Protein AF-A0A4Q3FSH8-F1 (afdb_monomer)

Secondary structure (DSSP, 8-state):
-HHHHHHHHHHHHHHHHHHTTTTT-HHHHHHHH-SS--EEE-TTSTT-BEEEE-HHHHHHH---HHHHTTSBGGGG--

Foldseek 3Di:
DVLVVLLVVLQVVLVCVVVVQPDDRVVNVCQQPDLDWDWAWDPVGPQGATSDTHPNNCVVQVDDRSRRGSDHPCVSVD

Nearest PDB structures (foldseek):
  6pps-assembly1_B  TM=9.540E-01  e=2.955E-05  Brucella abortus 2308
  6ph2-assembly2_D  TM=9.649E-01  e=4.098E-05  Brucella melitensis bv. 1 str. 16M
  6hmj-assembly1_A  TM=9.700E-01  e=1.703E-03  Nakamurella multipartita DSM 44233
  6hmj-assembly1_B  TM=9.535E-01  e=2.072E-03  Nakamurella multipartita DSM 44233
  5hzi-assembly2_B  TM=7.726E-01  e=6.817E-04  Homo sapiens

Mean predicted aligned error: 5.76 Å

pLDDT: mean 84.88, std 13.38, range [51.38, 96.88]

Structure (mmCIF, N/CA/C/O backbone):
data_AF-A0A4Q3FSH8-F1
#
_entry.id   AF-A0A4Q3FSH8-F1
#
loop_
_atom_site.group_PDB
_atom_site.id
_atom_site.type_symbol
_atom_site.label_atom_id
_atom_site.label_alt_id
_atom_site.label_comp_id
_atom_site.label_asym_id
_atom_site.label_entity_id
_atom_site.label_seq_id
_atom_site.pdbx_PDB_ins_code
_atom_site.Cartn_x
_atom_site.Cartn_y
_atom_site.Cartn_z
_atom_site.occupancy
_atom_site.B_iso_or_equiv
_atom_site.auth_seq_id
_atom_site.auth_comp_id
_atom_site.auth_asym_id
_atom_site.auth_atom_id
_atom_site.pdbx_PDB_model_num
ATOM 1 N N . MET A 1 1 ? 1.447 -3.621 21.860 1.00 51.38 1 MET A N 1
ATOM 2 C CA . MET A 1 1 ? 2.650 -4.328 21.359 1.00 51.38 1 MET A CA 1
ATOM 3 C C . MET A 1 1 ? 2.364 -5.165 20.112 1.00 51.38 1 MET A C 1
ATOM 5 O O . MET A 1 1 ? 3.204 -5.151 19.234 1.00 51.38 1 MET A O 1
ATOM 9 N N . ALA A 1 2 ? 1.203 -5.828 19.979 1.00 57.88 2 ALA A N 1
ATOM 10 C CA . ALA A 1 2 ? 0.877 -6.641 18.794 1.00 57.88 2 ALA A CA 1
ATOM 11 C C . ALA A 1 2 ? 0.615 -5.845 17.493 1.00 57.88 2 ALA A C 1
ATOM 13 O O . ALA A 1 2 ? 0.836 -6.367 16.411 1.00 57.88 2 ALA A O 1
ATOM 14 N N . GLU A 1 3 ? 0.161 -4.593 17.595 1.00 55.47 3 GLU A N 1
ATOM 15 C CA . GLU A 1 3 ? -0.265 -3.776 16.444 1.00 55.47 3 GLU A CA 1
ATOM 16 C C . GLU A 1 3 ? 0.909 -3.290 15.572 1.00 55.47 3 GLU A C 1
ATOM 18 O O . GLU A 1 3 ? 0.795 -3.247 14.347 1.00 55.47 3 GLU A O 1
ATOM 23 N N . ASN A 1 4 ? 2.064 -3.009 16.190 1.00 60.84 4 ASN A N 1
ATOM 24 C CA . ASN A 1 4 ? 3.283 -2.615 15.476 1.00 60.84 4 ASN A CA 1
ATOM 25 C C . ASN A 1 4 ? 3.843 -3.756 14.615 1.00 60.84 4 ASN A C 1
ATOM 27 O O . ASN A 1 4 ? 4.249 -3.511 13.487 1.00 60.84 4 ASN A O 1
ATOM 31 N N . THR A 1 5 ? 3.805 -4.997 15.110 1.00 70.31 5 THR A N 1
ATOM 32 C CA . THR A 1 5 ? 4.341 -6.167 14.394 1.00 70.31 5 THR A CA 1
ATOM 33 C C . THR A 1 5 ? 3.614 -6.408 13.071 1.00 70.31 5 THR A C 1
ATOM 35 O O . THR A 1 5 ? 4.253 -6.607 12.045 1.00 70.31 5 THR A O 1
ATOM 38 N N . SER A 1 6 ? 2.283 -6.302 13.068 1.00 75.88 6 SER A N 1
ATOM 39 C CA . SER A 1 6 ? 1.459 -6.471 11.863 1.00 75.88 6 SER A CA 1
ATOM 40 C C . SER A 1 6 ? 1.695 -5.394 10.796 1.00 75.88 6 SER A C 1
ATOM 42 O O . SER A 1 6 ? 1.567 -5.666 9.606 1.00 75.88 6 SER A O 1
ATOM 44 N N . ARG A 1 7 ? 2.061 -4.168 11.193 1.00 82.88 7 ARG A N 1
ATOM 45 C CA . ARG A 1 7 ? 2.379 -3.094 10.240 1.00 82.88 7 ARG A CA 1
ATOM 46 C C . ARG A 1 7 ? 3.765 -3.274 9.626 1.00 82.88 7 ARG A C 1
ATOM 48 O O . ARG A 1 7 ? 3.931 -3.041 8.431 1.00 82.88 7 ARG A O 1
ATOM 55 N N . ASP A 1 8 ? 4.725 -3.728 10.426 1.00 88.62 8 ASP A N 1
ATOM 56 C CA . ASP A 1 8 ? 6.082 -4.016 9.962 1.00 88.62 8 ASP A CA 1
ATOM 57 C C . ASP A 1 8 ? 6.092 -5.162 8.932 1.00 88.62 8 ASP A C 1
ATOM 59 O O . ASP A 1 8 ? 6.779 -5.067 7.916 1.00 88.62 8 ASP A O 1
ATOM 63 N N . GLU A 1 9 ? 5.284 -6.209 9.136 1.00 90.25 9 GLU A N 1
ATOM 64 C CA . GLU A 1 9 ? 5.118 -7.318 8.180 1.00 90.25 9 GLU A CA 1
ATOM 65 C C . GLU A 1 9 ? 4.559 -6.848 6.829 1.00 90.25 9 GLU A C 1
ATOM 67 O O . GLU A 1 9 ? 5.090 -7.201 5.770 1.00 90.25 9 GLU A O 1
ATOM 72 N N . ALA A 1 10 ? 3.530 -5.998 6.856 1.00 89.50 10 ALA A N 1
ATOM 73 C CA . ALA A 1 10 ? 2.921 -5.458 5.647 1.00 89.50 10 ALA A CA 1
ATOM 74 C C . ALA A 1 10 ? 3.888 -4.554 4.877 1.00 89.50 10 ALA A C 1
ATOM 76 O O . ALA A 1 10 ? 3.974 -4.648 3.650 1.00 89.50 10 ALA A O 1
ATOM 77 N N . GLN A 1 11 ? 4.655 -3.728 5.594 1.00 88.62 11 GLN A N 1
ATOM 78 C CA . GLN A 1 11 ? 5.681 -2.884 4.991 1.00 88.62 11 GLN A CA 1
ATOM 79 C C . GLN A 1 11 ? 6.770 -3.734 4.330 1.00 88.62 11 GLN A C 1
ATOM 81 O O . GLN A 1 11 ? 7.105 -3.503 3.174 1.00 88.62 11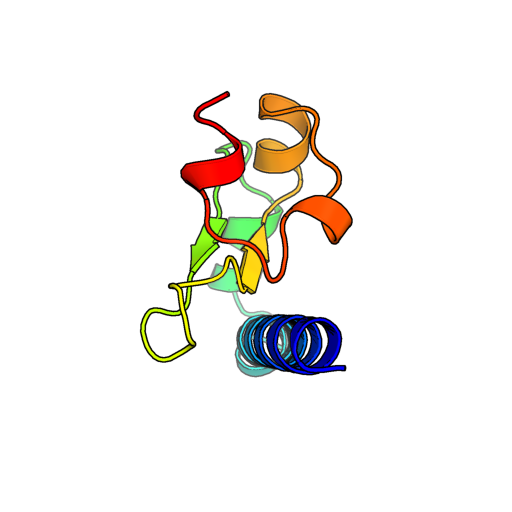 GLN A O 1
ATOM 86 N N . GLN A 1 12 ? 7.258 -4.776 5.006 1.00 90.94 12 GLN A N 1
ATOM 87 C CA . GLN A 1 12 ? 8.255 -5.690 4.440 1.00 90.94 12 GLN A CA 1
ATOM 88 C C . GLN A 1 12 ? 7.727 -6.456 3.220 1.00 90.94 12 GLN A C 1
ATOM 90 O O . GLN A 1 12 ? 8.468 -6.706 2.270 1.00 90.94 12 GLN A O 1
ATOM 95 N N . ALA A 1 13 ? 6.454 -6.858 3.218 1.00 90.00 13 ALA A N 1
ATOM 96 C CA . ALA A 1 13 ? 5.822 -7.463 2.047 1.00 90.00 13 ALA A CA 1
ATOM 97 C C . ALA A 1 13 ? 5.725 -6.474 0.875 1.00 90.00 13 ALA A C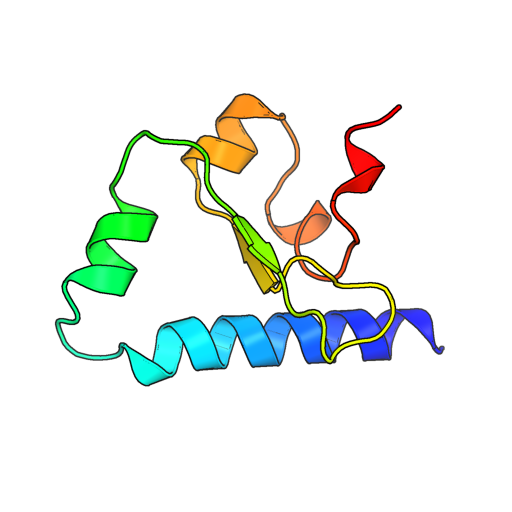 1
ATOM 99 O O . ALA A 1 13 ? 6.052 -6.839 -0.253 1.00 90.00 13 ALA A O 1
ATOM 100 N N . GLY A 1 14 ? 5.359 -5.218 1.141 1.00 87.56 14 GLY A N 1
ATOM 101 C CA . GLY A 1 14 ? 5.344 -4.144 0.148 1.00 87.56 14 GLY A CA 1
ATOM 102 C C . GLY A 1 14 ? 6.726 -3.824 -0.417 1.00 87.56 14 GLY A C 1
ATOM 103 O O . GLY A 1 14 ? 6.888 -3.668 -1.628 1.00 87.56 14 GLY A O 1
ATOM 104 N N . ASP A 1 15 ? 7.737 -3.789 0.446 1.00 88.00 15 ASP A N 1
ATOM 105 C CA . ASP A 1 15 ? 9.123 -3.553 0.056 1.00 88.00 15 ASP A CA 1
ATOM 106 C C . ASP A 1 15 ? 9.648 -4.706 -0.796 1.00 88.00 15 ASP A C 1
ATOM 108 O O . ASP A 1 15 ? 10.311 -4.456 -1.794 1.00 88.00 15 ASP A O 1
ATOM 112 N N . ARG A 1 16 ? 9.300 -5.960 -0.473 1.00 84.62 16 ARG A N 1
ATOM 113 C CA . ARG A 1 16 ? 9.612 -7.123 -1.320 1.00 84.62 16 ARG A CA 1
ATOM 114 C C . ARG A 1 16 ? 8.888 -7.067 -2.654 1.00 84.62 16 ARG A C 1
ATOM 116 O O . ARG A 1 16 ? 9.539 -7.246 -3.671 1.00 84.62 16 ARG A O 1
ATOM 123 N N . LEU A 1 17 ? 7.603 -6.717 -2.679 1.00 80.88 17 LEU A N 1
ATOM 124 C CA . LEU A 1 17 ? 6.872 -6.491 -3.928 1.00 80.88 17 LEU A CA 1
ATOM 125 C C . LEU A 1 17 ? 7.568 -5.419 -4.784 1.00 80.88 17 LEU A C 1
ATOM 127 O O . LEU A 1 17 ? 7.692 -5.576 -5.993 1.00 80.88 17 LEU A O 1
ATOM 131 N N . ALA A 1 18 ? 8.074 -4.345 -4.175 1.00 74.31 18 ALA A N 1
ATOM 132 C CA . ALA A 1 18 ? 8.833 -3.315 -4.881 1.00 74.31 18 ALA A CA 1
ATOM 133 C C . ALA A 1 18 ? 10.261 -3.765 -5.271 1.00 74.31 18 ALA A C 1
ATOM 135 O O . ALA A 1 18 ? 10.769 -3.362 -6.320 1.00 74.31 18 ALA A O 1
ATOM 136 N N . ALA A 1 19 ? 10.909 -4.590 -4.448 1.00 68.88 19 ALA A N 1
ATOM 137 C CA . ALA A 1 19 ? 12.288 -5.046 -4.609 1.00 68.88 19 ALA A CA 1
ATOM 138 C C . ALA A 1 19 ? 12.428 -6.208 -5.601 1.00 68.88 19 ALA A C 1
ATOM 140 O O . ALA A 1 19 ? 13.367 -6.211 -6.393 1.00 68.88 19 ALA A O 1
ATOM 141 N N . GLU A 1 20 ? 11.472 -7.141 -5.630 1.00 60.00 20 GLU A N 1
ATOM 142 C CA . GLU A 1 20 ? 11.354 -8.209 -6.639 1.00 60.00 20 GLU A CA 1
ATOM 143 C C . GLU A 1 20 ? 11.300 -7.636 -8.067 1.00 60.00 20 GLU A C 1
ATOM 145 O O . GLU A 1 20 ? 11.666 -8.310 -9.022 1.00 60.00 20 GLU A O 1
ATOM 150 N N . HIS A 1 21 ? 10.939 -6.355 -8.186 1.00 59.59 21 HIS A N 1
ATOM 151 C CA . HIS A 1 21 ? 10.799 -5.593 -9.424 1.00 59.59 21 HIS A CA 1
ATOM 152 C C . HIS A 1 21 ? 11.926 -4.539 -9.618 1.00 59.59 21 HIS A C 1
ATOM 154 O O . HIS A 1 21 ? 11.790 -3.587 -10.395 1.00 59.59 21 HIS A O 1
ATOM 160 N N . SER A 1 22 ? 13.053 -4.639 -8.898 1.00 51.44 22 SER A N 1
ATOM 161 C CA . SER A 1 22 ? 14.108 -3.611 -8.924 1.00 51.44 22 SER A CA 1
ATOM 162 C C . SER A 1 22 ? 15.091 -3.769 -10.085 1.00 51.44 22 SER A C 1
ATOM 164 O O . SER A 1 22 ? 15.988 -4.607 -10.063 1.00 51.44 22 SER A O 1
ATOM 166 N N . GLY A 1 23 ? 14.950 -2.878 -11.072 1.00 53.06 23 GLY A N 1
ATOM 167 C CA . GLY A 1 23 ? 15.906 -2.681 -12.167 1.00 53.06 23 GLY A CA 1
ATOM 168 C C . GLY A 1 23 ? 15.271 -2.594 -13.555 1.00 53.06 23 GLY A C 1
ATOM 169 O O . GLY A 1 23 ? 15.784 -3.200 -14.487 1.00 53.06 23 GLY A O 1
ATOM 170 N N . GLY A 1 24 ? 14.159 -1.865 -13.703 1.00 57.12 24 GLY A N 1
ATOM 171 C CA . GLY A 1 24 ? 13.484 -1.692 -14.996 1.00 57.12 24 GLY A CA 1
ATOM 172 C C . GLY A 1 24 ? 12.234 -2.545 -15.185 1.00 57.12 24 GLY A C 1
ATOM 173 O O . GLY A 1 24 ? 11.830 -2.765 -16.323 1.00 57.12 24 GLY A O 1
ATOM 174 N N . ASP A 1 25 ? 11.614 -3.014 -14.101 1.00 66.00 25 ASP A N 1
ATOM 175 C CA . ASP A 1 25 ? 10.398 -3.800 -14.218 1.00 66.00 25 ASP A CA 1
ATOM 176 C C . ASP A 1 25 ? 9.212 -2.923 -14.675 1.00 66.00 25 ASP A C 1
ATOM 178 O O . ASP A 1 25 ? 8.780 -2.008 -13.952 1.00 66.00 25 ASP A O 1
ATOM 182 N N . PRO A 1 26 ? 8.665 -3.181 -15.876 1.00 65.50 26 PRO A N 1
ATOM 183 C CA . PRO A 1 26 ? 7.554 -2.415 -16.416 1.00 65.50 26 PRO A CA 1
ATOM 184 C C . PRO A 1 26 ? 6.295 -2.521 -15.550 1.00 65.50 26 PRO A C 1
ATOM 186 O O . PRO A 1 26 ? 5.455 -1.628 -15.615 1.00 65.50 26 PRO A O 1
ATOM 189 N N . PHE A 1 27 ? 6.154 -3.558 -14.724 1.00 67.56 27 PHE A N 1
ATOM 190 C CA . PHE A 1 27 ? 4.957 -3.829 -13.936 1.00 67.56 27 PHE A CA 1
ATOM 191 C C . PHE A 1 27 ? 4.859 -2.921 -12.704 1.00 67.56 27 PHE A C 1
ATOM 193 O O . PHE A 1 27 ? 3.860 -2.220 -12.519 1.00 67.56 27 PHE A O 1
ATOM 200 N N . ALA A 1 28 ? 5.928 -2.826 -11.906 1.00 70.38 28 ALA A N 1
ATOM 201 C CA . ALA A 1 28 ? 5.976 -1.905 -10.767 1.00 70.38 28 ALA A CA 1
ATOM 202 C C . ALA A 1 28 ? 5.951 -0.436 -11.221 1.00 70.38 28 ALA A C 1
ATOM 204 O O . ALA A 1 28 ? 5.289 0.407 -10.605 1.00 70.38 28 ALA A O 1
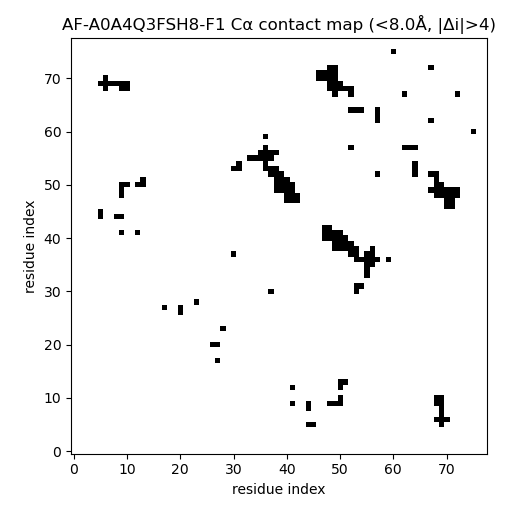ATOM 205 N N . ALA A 1 29 ? 6.627 -0.126 -12.333 1.00 72.88 29 ALA A N 1
ATOM 206 C CA . ALA A 1 29 ? 6.569 1.196 -12.941 1.00 72.88 29 ALA A CA 1
ATOM 207 C C . ALA A 1 29 ? 5.148 1.526 -13.427 1.00 72.88 29 ALA A C 1
ATOM 209 O O . ALA A 1 29 ? 4.631 2.593 -13.089 1.00 72.88 29 ALA A O 1
ATOM 210 N N . ALA A 1 30 ? 4.484 0.606 -14.136 1.00 77.19 30 ALA A N 1
ATOM 211 C CA . ALA A 1 30 ? 3.111 0.785 -14.602 1.00 77.19 30 ALA A CA 1
ATOM 212 C C . ALA A 1 30 ? 2.148 1.030 -13.439 1.00 77.19 30 ALA A C 1
ATOM 214 O O . ALA A 1 30 ? 1.330 1.951 -13.509 1.00 77.19 30 ALA A O 1
ATOM 215 N N . PHE A 1 31 ? 2.278 0.280 -12.342 1.00 77.75 31 PHE A N 1
ATOM 216 C CA . PHE A 1 31 ? 1.397 0.465 -11.195 1.00 77.75 31 PHE A CA 1
ATOM 217 C C . PHE A 1 31 ? 1.574 1.813 -10.490 1.00 77.75 31 PHE A C 1
ATOM 219 O O . PHE A 1 31 ? 0.597 2.422 -10.043 1.00 77.75 31 PHE A O 1
ATOM 226 N N . ARG A 1 32 ? 2.812 2.311 -10.422 1.00 76.69 32 ARG A N 1
ATOM 227 C CA . ARG A 1 32 ? 3.111 3.627 -9.841 1.00 76.69 32 ARG A CA 1
ATOM 228 C C . ARG A 1 32 ? 2.698 4.790 -10.746 1.00 76.69 32 ARG A C 1
ATOM 230 O O . ARG A 1 32 ? 2.331 5.837 -10.224 1.00 76.69 32 ARG A O 1
ATOM 237 N N . HIS A 1 33 ? 2.757 4.619 -12.069 1.00 79.69 33 HIS A N 1
ATOM 238 C CA . HIS A 1 33 ? 2.541 5.704 -13.039 1.00 79.69 33 HIS A CA 1
ATOM 239 C C . HIS A 1 33 ? 1.123 5.759 -13.608 1.00 79.69 33 HIS A C 1
ATOM 241 O O . HIS A 1 33 ? 0.732 6.781 -14.180 1.00 79.69 33 HIS A O 1
ATOM 247 N N . THR A 1 34 ? 0.336 4.690 -13.478 1.00 86.00 34 THR A N 1
ATOM 248 C CA . THR A 1 34 ? -1.066 4.748 -13.887 1.00 86.00 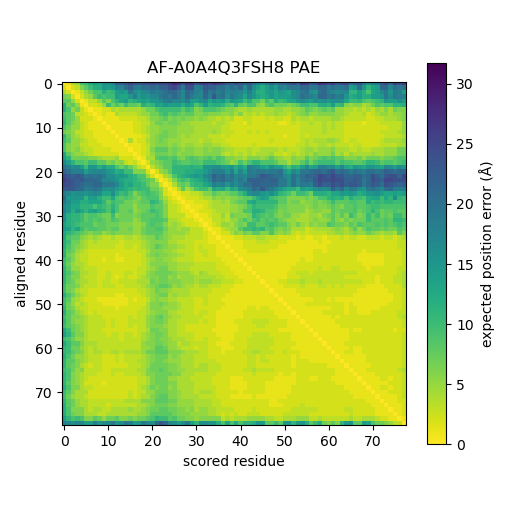34 THR A CA 1
ATOM 249 C C . THR A 1 34 ? -1.848 5.728 -13.019 1.00 86.00 34 THR A C 1
ATOM 251 O O . THR A 1 34 ? -1.637 5.852 -11.813 1.00 86.00 34 THR A O 1
ATOM 254 N N . ARG A 1 35 ? -2.806 6.407 -13.650 1.00 90.38 35 ARG A N 1
ATOM 255 C CA . ARG A 1 35 ? -3.770 7.280 -12.970 1.00 90.38 35 ARG A CA 1
ATOM 256 C C . ARG A 1 35 ? -4.928 6.499 -12.345 1.00 90.38 35 ARG A C 1
ATOM 258 O O . ARG A 1 35 ? -5.803 7.111 -11.745 1.00 90.38 35 ARG A O 1
ATOM 265 N N . MET A 1 36 ? -4.953 5.174 -12.500 1.00 93.50 36 MET A N 1
ATOM 266 C CA . MET A 1 36 ? -5.950 4.316 -11.869 1.00 93.50 36 MET A CA 1
ATOM 267 C C . MET A 1 36 ? -5.616 4.120 -10.379 1.00 93.50 36 MET A C 1
ATOM 269 O O . MET A 1 36 ? -4.500 3.693 -10.073 1.00 93.50 36 MET A O 1
ATOM 273 N N . PRO A 1 37 ? -6.545 4.396 -9.451 1.00 94.75 37 PRO A N 1
ATOM 274 C CA . PRO A 1 37 ? -6.412 4.046 -8.037 1.00 94.75 37 PRO A CA 1
ATOM 275 C C . PRO A 1 37 ? -6.220 2.539 -7.844 1.00 94.75 37 PRO A C 1
ATOM 277 O O . PRO A 1 37 ? -7.051 1.753 -8.297 1.00 94.75 37 PRO A O 1
ATOM 280 N N . MET A 1 38 ? -5.138 2.127 -7.182 1.00 93.31 38 MET A N 1
ATOM 281 C CA . MET A 1 38 ? -4.843 0.711 -6.940 1.00 93.31 38 MET A CA 1
ATOM 282 C C . MET A 1 38 ? -4.193 0.467 -5.584 1.00 93.31 38 MET A C 1
ATOM 284 O O . MET A 1 38 ? -3.389 1.271 -5.107 1.00 93.31 38 MET A O 1
ATOM 288 N N . ILE A 1 39 ? -4.488 -0.712 -5.041 1.00 94.25 39 ILE A N 1
ATOM 289 C CA . ILE A 1 39 ? -3.862 -1.288 -3.854 1.00 94.25 39 ILE A CA 1
ATOM 290 C C . ILE A 1 39 ? -3.497 -2.750 -4.112 1.00 94.25 39 ILE A C 1
ATOM 292 O O . ILE A 1 39 ? -4.103 -3.406 -4.960 1.00 94.25 39 ILE A O 1
ATOM 296 N N . VAL A 1 40 ? -2.543 -3.265 -3.343 1.00 93.56 40 VAL A N 1
ATOM 297 C CA . VAL A 1 40 ? -2.271 -4.703 -3.222 1.00 93.56 40 VAL A CA 1
ATOM 298 C C . VAL A 1 40 ? -2.413 -5.078 -1.755 1.00 93.56 40 VAL A C 1
ATOM 300 O O . VAL A 1 40 ? -1.959 -4.335 -0.882 1.00 93.56 40 VAL A O 1
ATOM 303 N N . THR A 1 41 ? -3.048 -6.214 -1.484 1.00 95.75 41 T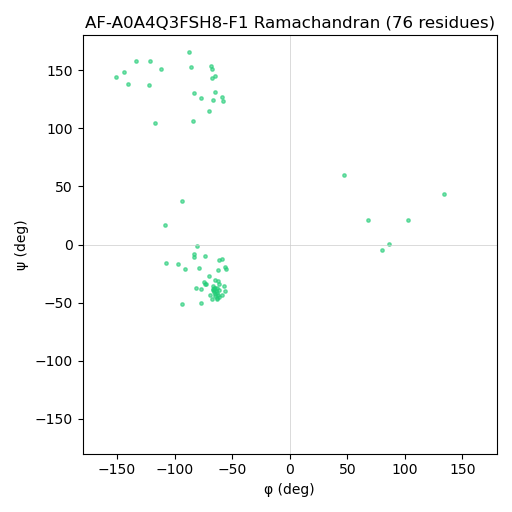HR A N 1
ATOM 304 C CA . THR A 1 41 ? -3.220 -6.763 -0.135 1.00 95.75 41 THR A CA 1
ATOM 305 C C . THR A 1 41 ? -2.600 -8.150 -0.043 1.00 95.75 41 THR A C 1
ATOM 307 O O . THR A 1 41 ? -2.441 -8.823 -1.062 1.00 95.75 41 THR A O 1
ATOM 310 N N . ASP A 1 42 ? -2.274 -8.585 1.171 1.00 95.50 42 ASP A N 1
ATOM 311 C CA . ASP A 1 42 ? -1.707 -9.912 1.414 1.00 95.50 42 ASP A CA 1
ATOM 312 C C . ASP A 1 42 ? -2.631 -10.776 2.291 1.00 95.50 42 ASP A C 1
ATOM 314 O O . ASP A 1 42 ? -2.671 -10.587 3.508 1.00 95.50 42 ASP A O 1
ATOM 318 N N . PRO A 1 43 ? -3.349 -11.762 1.720 1.00 95.62 43 PRO A N 1
ATOM 319 C CA . PRO A 1 43 ? -4.257 -12.616 2.481 1.00 95.62 43 PRO A CA 1
ATOM 320 C C . PRO A 1 43 ? -3.541 -13.645 3.369 1.00 95.62 43 PRO A C 1
ATOM 322 O O . PRO A 1 43 ? -4.205 -14.302 4.171 1.00 95.62 43 PRO A O 1
ATOM 325 N N . GLN A 1 44 ? -2.222 -13.821 3.230 1.00 94.19 44 GLN A N 1
ATOM 326 C CA . GLN A 1 44 ? -1.434 -14.691 4.111 1.00 94.19 44 GLN A CA 1
ATOM 327 C C . GLN A 1 44 ? -1.120 -14.011 5.447 1.00 94.19 44 GLN A C 1
ATOM 329 O O . GLN A 1 44 ? -0.848 -14.691 6.437 1.00 94.19 44 GLN A O 1
ATOM 334 N N . GLN A 1 45 ? -1.193 -12.681 5.489 1.00 94.00 45 GLN A N 1
ATOM 335 C CA . GLN A 1 45 ? -1.062 -11.904 6.712 1.00 94.00 45 GLN A CA 1
ATOM 336 C C . GLN A 1 45 ? -2.405 -11.7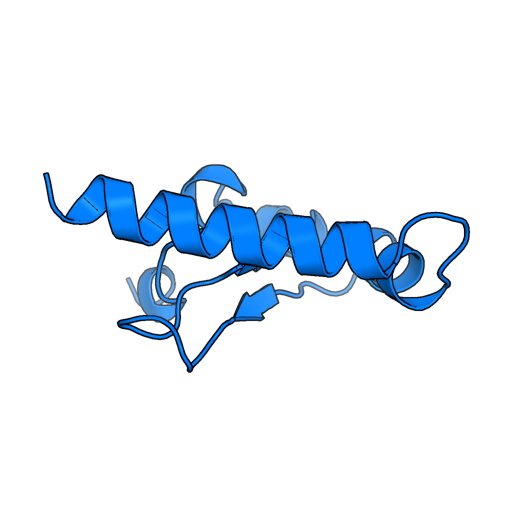81 7.437 1.00 94.00 45 GLN A C 1
ATOM 33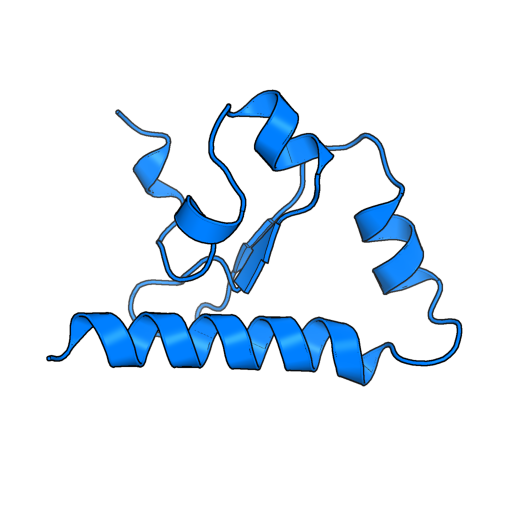8 O O . GLN A 1 45 ? -3.493 -11.815 6.848 1.00 94.00 45 GLN A O 1
ATOM 343 N N . ARG A 1 46 ? -2.329 -11.620 8.761 1.00 92.94 46 ARG A N 1
ATOM 344 C CA . ARG A 1 46 ? -3.515 -11.480 9.607 1.00 92.94 46 ARG A CA 1
ATOM 345 C C . ARG A 1 46 ? -4.340 -10.275 9.154 1.00 92.94 46 ARG A C 1
ATOM 347 O O . ARG A 1 46 ? -3.837 -9.163 9.108 1.00 92.94 46 ARG A O 1
ATOM 354 N N . ASP A 1 47 ? -5.628 -10.513 8.910 1.00 95.00 47 ASP A N 1
ATOM 355 C CA . ASP A 1 47 ? -6.607 -9.497 8.500 1.00 95.00 47 ASP A CA 1
ATOM 356 C C . ASP A 1 47 ? -6.397 -8.907 7.089 1.00 95.00 47 ASP A C 1
ATOM 358 O O . ASP A 1 47 ? -6.946 -7.852 6.785 1.00 95.00 47 ASP A O 1
ATOM 362 N N . ASN A 1 48 ? -5.673 -9.595 6.193 1.00 96.12 48 ASN A N 1
ATOM 363 C CA . ASN A 1 48 ? -5.492 -9.197 4.785 1.00 96.12 48 ASN A CA 1
ATOM 364 C C . ASN A 1 48 ? -5.114 -7.704 4.616 1.00 96.12 48 ASN A C 1
ATOM 366 O O . ASN A 1 48 ? -5.884 -6.930 4.027 1.00 96.12 48 ASN A O 1
ATOM 370 N N . PRO A 1 49 ? -3.986 -7.262 5.200 1.00 96.88 49 PRO A N 1
ATOM 371 C CA . PRO A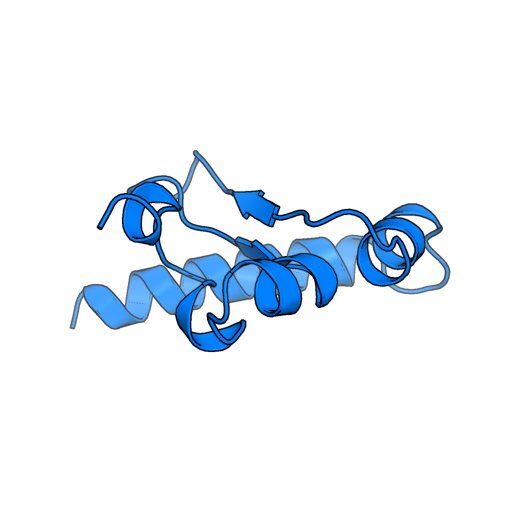 1 49 ? -3.585 -5.867 5.190 1.00 96.88 49 PRO A CA 1
ATOM 372 C C . PRO A 1 49 ? -3.200 -5.402 3.785 1.00 96.88 49 PRO A C 1
ATOM 374 O O . PRO A 1 49 ? -2.731 -6.176 2.949 1.00 96.88 49 PRO A O 1
ATOM 377 N N . ILE A 1 50 ? -3.355 -4.103 3.546 1.00 96.06 50 ILE A N 1
ATOM 378 C CA . ILE A 1 50 ? -2.778 -3.410 2.397 1.00 96.06 50 ILE A CA 1
ATOM 379 C C . ILE A 1 50 ? -1.255 -3.423 2.545 1.00 96.06 50 ILE A C 1
ATOM 381 O O . ILE A 1 50 ? -0.723 -2.944 3.544 1.00 96.06 50 ILE A O 1
ATOM 385 N N . ILE A 1 51 ? -0.561 -3.940 1.534 1.00 94.88 51 ILE A N 1
ATOM 386 C CA . ILE A 1 51 ? 0.907 -3.982 1.456 1.00 94.88 51 ILE A CA 1
ATOM 387 C C . ILE A 1 51 ? 1.462 -2.978 0.437 1.00 94.88 51 ILE A C 1
ATOM 389 O O . ILE A 1 51 ? 2.643 -2.654 0.457 1.00 94.88 51 ILE A O 1
ATOM 393 N N . PHE A 1 52 ? 0.615 -2.451 -0.451 1.00 93.31 52 PHE A N 1
ATOM 394 C CA . PHE A 1 52 ? 0.975 -1.399 -1.400 1.00 93.31 52 PHE A CA 1
ATOM 395 C C . PHE A 1 52 ? -0.241 -0.539 -1.738 1.00 93.31 52 PHE A C 1
ATOM 397 O O . PHE A 1 52 ? -1.348 -1.050 -1.895 1.00 93.31 52 PHE A O 1
ATOM 404 N N . SER A 1 53 ? -0.010 0.759 -1.919 1.00 93.12 53 SER A N 1
ATOM 405 C CA . SER A 1 53 ? -0.972 1.716 -2.459 1.00 93.12 53 SER A CA 1
ATOM 406 C C . SER A 1 53 ? -0.246 2.676 -3.393 1.00 93.12 53 SER A C 1
ATOM 408 O O . SER A 1 53 ? 0.855 3.133 -3.075 1.00 93.12 53 SER A O 1
ATOM 410 N N . ASN A 1 54 ? -0.847 3.002 -4.539 1.00 92.19 54 ASN A N 1
ATOM 411 C CA . ASN A 1 54 ? -0.296 4.027 -5.422 1.00 92.19 54 ASN A CA 1
ATOM 412 C C . ASN A 1 54 ? -0.790 5.438 -5.054 1.00 92.19 54 ASN A C 1
ATOM 414 O O . ASN A 1 54 ? -1.760 5.621 -4.316 1.00 92.19 54 ASN A O 1
ATOM 418 N N . ALA A 1 55 ? -0.128 6.458 -5.608 1.00 92.50 55 ALA A N 1
ATOM 419 C CA . ALA A 1 55 ? -0.469 7.856 -5.342 1.00 92.50 55 ALA A CA 1
ATOM 420 C C . ALA A 1 55 ? -1.895 8.221 -5.797 1.00 92.50 55 ALA A C 1
ATOM 422 O O . ALA A 1 55 ? -2.547 9.060 -5.172 1.00 92.50 55 ALA A O 1
ATOM 423 N N . ALA A 1 56 ? -2.401 7.580 -6.859 1.00 94.31 56 ALA A N 1
ATOM 424 C CA . ALA A 1 56 ? -3.760 7.798 -7.348 1.00 94.31 56 ALA A CA 1
ATOM 425 C C . ALA A 1 56 ? -4.817 7.348 -6.325 1.00 94.31 56 ALA A C 1
ATOM 427 O O . ALA A 1 56 ? -5.823 8.030 -6.150 1.00 94.31 56 ALA A O 1
ATOM 428 N N . PHE A 1 57 ? -4.578 6.247 -5.609 1.00 95.38 57 PHE A N 1
ATOM 429 C CA . PHE A 1 57 ? -5.479 5.766 -4.563 1.00 95.38 57 PHE A CA 1
ATOM 430 C C . PHE A 1 57 ? -5.503 6.672 -3.333 1.00 95.38 57 PHE A C 1
ATOM 432 O O . PHE A 1 57 ? -6.583 7.017 -2.850 1.00 95.38 57 PHE A O 1
ATOM 439 N N . SER A 1 58 ? -4.339 7.134 -2.872 1.00 94.06 58 SER A N 1
ATOM 440 C CA . SER A 1 58 ? -4.275 8.139 -1.802 1.00 94.06 58 SER A CA 1
ATOM 441 C C . SER A 1 58 ? -4.956 9.444 -2.207 1.00 94.06 58 SER A C 1
ATOM 443 O O . SER A 1 58 ? -5.686 10.029 -1.416 1.00 94.06 58 SER A O 1
ATOM 445 N N . SER A 1 59 ? -4.802 9.865 -3.465 1.00 95.00 59 SER A N 1
ATOM 446 C CA . SER A 1 59 ? -5.477 11.060 -3.989 1.00 95.00 59 SER A CA 1
ATOM 447 C C . SER A 1 59 ? -6.998 10.893 -4.068 1.00 95.00 59 SER A C 1
ATOM 449 O O . SER A 1 59 ? -7.724 11.841 -3.792 1.00 95.00 59 SER A O 1
ATOM 451 N N . LEU A 1 60 ? -7.488 9.701 -4.436 1.00 95.31 60 LEU A N 1
ATOM 452 C CA . LEU A 1 60 ? -8.922 9.400 -4.494 1.00 95.31 60 LEU A CA 1
ATOM 453 C C . LEU A 1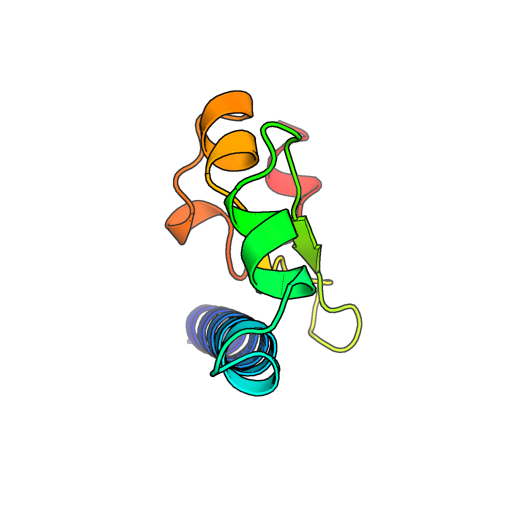 60 ? -9.557 9.390 -3.099 1.00 95.31 60 LEU A C 1
ATOM 455 O O . LEU A 1 60 ? -10.646 9.922 -2.911 1.00 95.31 60 LEU A O 1
ATOM 459 N N . THR A 1 61 ? -8.907 8.720 -2.149 1.00 95.44 61 THR A N 1
ATOM 460 C CA . THR A 1 61 ? -9.497 8.429 -0.835 1.00 95.44 61 THR A CA 1
ATOM 461 C C . THR A 1 61 ? -9.213 9.508 0.208 1.00 95.44 61 THR A C 1
ATOM 463 O O . THR A 1 61 ? -9.931 9.596 1.198 1.00 95.44 61 THR A O 1
ATOM 466 N N . GLY A 1 62 ? -8.173 10.321 0.004 1.00 95.31 62 GLY A N 1
ATOM 467 C CA . GLY A 1 62 ? -7.695 11.310 0.970 1.00 95.31 62 GLY A CA 1
ATOM 468 C C . GLY A 1 62 ? -6.819 10.729 2.084 1.00 95.31 62 GLY A C 1
ATOM 469 O O . GLY A 1 62 ? -6.262 11.498 2.864 1.00 95.31 62 GLY A O 1
ATOM 470 N N . TYR A 1 63 ? -6.652 9.404 2.149 1.00 96.06 63 TYR A N 1
ATOM 471 C CA . TYR A 1 63 ? -5.782 8.772 3.136 1.00 96.06 63 TYR A CA 1
ATOM 472 C C . TYR A 1 63 ? -4.318 8.781 2.677 1.00 96.06 63 TYR A C 1
ATOM 474 O O . TYR A 1 63 ? -4.012 8.348 1.553 1.00 96.06 63 TYR A O 1
ATOM 482 N N . PRO A 1 64 ? -3.386 9.221 3.539 1.00 94.69 64 PRO A N 1
ATOM 483 C CA . PRO A 1 64 ? -1.963 9.119 3.251 1.00 94.69 64 PRO A CA 1
ATOM 484 C C . PRO A 1 64 ? -1.532 7.642 3.239 1.00 94.69 64 PRO A C 1
ATOM 486 O O . PRO A 1 64 ? -2.133 6.801 3.910 1.00 94.69 64 PRO A O 1
ATOM 489 N N . ILE A 1 65 ? -0.505 7.298 2.452 1.00 91.56 65 ILE A N 1
ATOM 490 C CA . ILE A 1 65 ? -0.061 5.900 2.258 1.00 91.56 65 ILE A CA 1
ATOM 491 C C . ILE A 1 65 ? 0.298 5.250 3.598 1.00 91.56 65 ILE A C 1
ATOM 493 O O . ILE A 1 65 ? 0.011 4.075 3.824 1.00 91.56 65 ILE A O 1
ATOM 497 N N . GLU A 1 66 ? 0.868 6.030 4.508 1.00 91.69 66 GLU A N 1
ATOM 498 C CA . GLU A 1 66 ? 1.247 5.616 5.850 1.00 91.69 66 GLU A CA 1
ATOM 499 C C . GLU A 1 66 ? 0.021 5.170 6.660 1.00 91.69 66 GLU A C 1
ATOM 501 O O . GLU A 1 66 ? 0.106 4.239 7.455 1.00 91.69 66 GLU A O 1
ATOM 506 N N . GLU A 1 67 ? -1.141 5.778 6.448 1.00 93.12 67 GLU A N 1
ATOM 507 C CA . GLU A 1 67 ? -2.382 5.364 7.106 1.00 93.12 67 GLU A CA 1
ATOM 508 C C . GLU A 1 67 ? -3.076 4.192 6.410 1.00 93.12 67 GLU A C 1
ATOM 510 O O . GLU A 1 67 ? -4.007 3.630 6.985 1.00 93.12 67 GLU A O 1
ATOM 515 N N . LEU A 1 68 ? -2.649 3.816 5.202 1.00 93.88 68 LEU A N 1
ATOM 516 C CA . LEU A 1 68 ? -3.204 2.701 4.434 1.00 93.88 68 LEU A CA 1
ATOM 517 C C . LEU A 1 68 ? -2.426 1.402 4.679 1.00 93.88 68 LEU A C 1
ATOM 519 O O . LEU A 1 68 ? -3.025 0.370 4.987 1.00 93.88 68 LEU A O 1
ATOM 523 N N . VAL A 1 69 ? -1.097 1.440 4.540 1.00 94.75 69 VAL A N 1
ATOM 524 C CA . VAL A 1 69 ? -0.242 0.245 4.617 1.00 94.75 69 VAL A CA 1
ATOM 525 C C . VAL A 1 69 ? -0.289 -0.367 6.019 1.00 94.75 69 VAL A C 1
ATOM 527 O O . VAL A 1 69 ? -0.146 0.320 7.033 1.00 94.75 69 VAL A O 1
ATOM 530 N N . GLY A 1 70 ? -0.503 -1.682 6.071 1.00 95.44 70 GLY A N 1
ATOM 531 C CA . GLY A 1 70 ? -0.678 -2.447 7.306 1.00 95.44 70 GLY A CA 1
ATOM 532 C C . GLY A 1 70 ? -2.109 -2.491 7.836 1.00 95.44 70 GLY A C 1
ATOM 533 O O . GLY A 1 70 ? -2.348 -3.135 8.854 1.00 95.44 70 GLY A O 1
ATOM 534 N N . ARG A 1 71 ? -3.077 -1.854 7.166 1.00 95.38 71 ARG A N 1
ATOM 535 C CA . ARG A 1 71 ? -4.494 -1.906 7.556 1.00 95.38 71 ARG A CA 1
ATOM 536 C C . ARG A 1 71 ? -5.319 -2.679 6.543 1.00 95.38 71 ARG A C 1
ATOM 538 O O . ARG A 1 71 ? -5.028 -2.682 5.351 1.00 95.38 71 ARG A O 1
ATOM 545 N N . ASN A 1 72 ? -6.391 -3.304 7.012 1.00 95.75 72 ASN A N 1
ATOM 546 C CA . ASN A 1 72 ? -7.403 -3.854 6.123 1.00 95.75 72 ASN A CA 1
ATOM 547 C C . ASN A 1 72 ? -8.152 -2.723 5.396 1.00 95.75 72 ASN A C 1
ATOM 549 O O . ASN A 1 72 ? -8.468 -1.693 5.990 1.00 95.75 72 ASN A O 1
ATOM 553 N N . CYS A 1 73 ? -8.509 -2.941 4.130 1.00 95.50 73 CYS A N 1
ATOM 554 C CA . CYS A 1 73 ? -9.183 -1.944 3.290 1.00 95.50 73 CYS A CA 1
ATOM 555 C C . CYS A 1 73 ? -10.569 -1.497 3.813 1.00 95.50 73 CYS A C 1
ATOM 557 O O . CYS A 1 73 ? -11.090 -0.464 3.393 1.00 95.50 73 CYS A O 1
ATOM 559 N N . ARG A 1 74 ? -11.161 -2.206 4.788 1.00 95.56 74 ARG A N 1
ATOM 560 C CA . ARG A 1 74 ? -12.428 -1.810 5.430 1.00 95.56 74 ARG A CA 1
ATOM 561 C C . ARG A 1 74 ? -12.406 -0.439 6.106 1.00 95.56 74 ARG A C 1
ATOM 563 O O . ARG A 1 74 ? -13.463 0.074 6.436 1.00 95.56 74 ARG A O 1
ATOM 570 N N . ILE A 1 75 ? -11.236 0.171 6.291 1.00 93.50 75 ILE A N 1
ATOM 571 C CA . ILE A 1 75 ? -11.105 1.557 6.771 1.00 93.50 75 ILE A CA 1
ATOM 572 C C . ILE A 1 75 ? -11.855 2.571 5.895 1.00 93.50 75 ILE A C 1
ATOM 574 O O . ILE A 1 75 ? -12.151 3.665 6.357 1.00 93.50 75 ILE A O 1
ATOM 578 N N . LEU A 1 76 ? -12.181 2.198 4.653 1.00 92.38 76 LEU A N 1
ATOM 579 C CA . LEU A 1 76 ? -12.973 3.004 3.726 1.00 92.38 76 LEU A CA 1
ATOM 580 C C . LEU A 1 76 ? -14.492 2.871 3.931 1.00 92.38 76 LEU A C 1
ATOM 582 O O . LEU A 1 76 ? -15.252 3.583 3.284 1.00 92.38 76 LEU A O 1
ATOM 586 N N . GLN A 1 77 ? -14.948 1.951 4.786 1.00 90.62 77 GLN A N 1
ATOM 587 C CA . GLN A 1 77 ? -16.366 1.668 5.039 1.00 90.62 77 GLN A CA 1
ATOM 588 C C . GLN A 1 77 ? -16.933 2.462 6.228 1.00 90.62 77 GLN A C 1
ATOM 590 O O . GLN A 1 77 ? -17.696 1.887 6.995 1.00 90.62 77 GLN A O 1
ATOM 595 N N . GLY A 1 78 ? -16.512 3.721 6.410 1.00 70.50 78 GLY A N 1
ATOM 596 C CA . GLY A 1 78 ? -16.879 4.572 7.557 1.00 70.50 78 GLY A CA 1
ATOM 597 C C . GLY A 1 78 ? -18.323 4.448 8.042 1.00 70.50 78 GLY A C 1
ATOM 598 O O . GLY A 1 78 ? -19.233 4.346 7.189 1.00 70.50 78 GLY A O 1
#

Solvent-accessible surface area (backbone atoms only — not comparable to full-atom values): 4459 Å² total; per-residue (Å²): 121,72,69,60,56,53,31,52,53,22,48,53,52,26,48,43,63,53,52,82,38,69,84,81,39,67,64,61,50,46,56,59,68,42,82,62,62,44,71,42,64,38,78,90,45,86,74,36,19,21,27,42,69,26,66,35,30,29,67,73,72,70,49,54,64,80,77,41,49,33,32,42,75,68,76,76,68,118

Radius of gyration: 12.57 Å; Cα contacts (8 Å, |Δi|>4): 96; chains: 1; bounding box: 33×26×38 Å

Sequence (78 aa):
MAENTSRDEAQQAGDRLAAEHSGGDPFAAAFRHTRMPMIVTDPQQRDNPIIFSNAAFSSLTGYPIEELVGRNCRILQG